Protein AF-A0A7C7PXJ2-F1 (afdb_monomer)

Radius of gyration: 13.53 Å; Cα contacts (8 Å, |Δi|>4): 155; chains: 1; bounding box: 29×42×30 Å

Foldseek 3Di:
DWWAWDQDPQRKTFIADLVPRHTLDIAHHPGLPLVVVVVVVVCVVCVVVVHDRSFTWDWDQDPVRWIWIAGPSVRDIDGQCVVPPVRRVVCVSSDPDPPPPD

Solvent-accessible surface area (backbone atoms only — not comparable to full-atom values): 6034 Å² total; per-residue (Å²): 85,47,31,37,80,41,84,40,98,79,61,22,35,39,34,21,33,59,91,76,66,47,78,69,45,76,41,55,52,91,50,60,60,66,60,53,49,54,52,52,51,51,55,50,53,33,52,75,72,74,45,75,84,84,60,36,35,35,46,42,74,48,95,90,64,52,42,35,45,28,36,67,81,75,69,46,76,42,63,34,56,83,68,37,68,73,59,32,52,69,59,55,73,71,47,79,76,84,73,79,83,124

Structure (mmCIF, N/CA/C/O backbone):
data_AF-A0A7C7PXJ2-F1
#
_entry.id   AF-A0A7C7PXJ2-F1
#
loop_
_atom_site.group_PDB
_atom_site.id
_atom_site.type_symbol
_atom_site.label_atom_id
_atom_site.label_alt_id
_atom_site.label_comp_id
_atom_site.label_asym_id
_atom_site.label_entity_id
_atom_site.label_seq_id
_atom_site.pdbx_PDB_ins_code
_atom_site.Cartn_x
_atom_site.Cartn_y
_atom_site.Cartn_z
_atom_site.occupancy
_atom_site.B_iso_or_equiv
_atom_site.auth_seq_id
_atom_site.auth_comp_id
_atom_site.auth_asym_id
_atom_site.auth_atom_id
_atom_site.pdbx_PDB_model_num
ATOM 1 N N . ARG A 1 1 ? -5.529 -9.793 -1.703 1.00 95.56 1 ARG A N 1
ATOM 2 C CA . ARG A 1 1 ? -4.741 -10.052 -0.476 1.00 95.56 1 ARG A CA 1
ATOM 3 C C . ARG A 1 1 ? -4.886 -8.853 0.435 1.00 95.56 1 ARG A C 1
ATOM 5 O O . ARG A 1 1 ? -4.763 -7.741 -0.067 1.00 95.56 1 ARG A O 1
ATOM 12 N N . ASP A 1 2 ? -5.123 -9.082 1.719 1.00 97.62 2 ASP A N 1
ATOM 13 C CA . ASP A 1 2 ? -5.244 -8.008 2.704 1.00 97.62 2 ASP A CA 1
ATOM 14 C C . ASP A 1 2 ? -3.867 -7.773 3.336 1.00 97.62 2 ASP A C 1
ATOM 16 O O . ASP A 1 2 ? -3.160 -8.731 3.669 1.00 97.62 2 ASP A O 1
ATOM 20 N N . LEU A 1 3 ? -3.455 -6.509 3.395 1.00 97.75 3 LEU A N 1
ATOM 21 C CA . LEU A 1 3 ? -2.095 -6.081 3.703 1.00 97.75 3 LEU A CA 1
ATOM 22 C C . LEU A 1 3 ? -2.094 -5.002 4.786 1.00 97.75 3 LEU A C 1
ATOM 24 O O . LEU A 1 3 ? -2.883 -4.059 4.726 1.00 97.75 3 LEU A O 1
ATOM 28 N N . LEU A 1 4 ? -1.157 -5.112 5.723 1.00 96.31 4 LEU A N 1
ATOM 29 C CA . LEU A 1 4 ? -0.809 -4.051 6.666 1.00 96.31 4 LEU A CA 1
ATOM 30 C C . LEU A 1 4 ? 0.500 -3.398 6.226 1.00 96.31 4 LEU A C 1
ATOM 32 O O . LEU A 1 4 ? 1.413 -4.080 5.757 1.00 96.31 4 LEU A O 1
ATOM 36 N N . PHE A 1 5 ? 0.588 -2.081 6.386 1.00 95.19 5 PHE A N 1
ATOM 37 C CA . PHE A 1 5 ? 1.783 -1.297 6.090 1.00 95.19 5 PHE A CA 1
ATOM 38 C C . PHE A 1 5 ? 2.253 -0.664 7.391 1.00 95.19 5 PHE A C 1
ATOM 40 O O . PHE A 1 5 ? 1.585 0.218 7.923 1.00 95.19 5 PHE A O 1
ATOM 47 N N . VAL A 1 6 ? 3.374 -1.152 7.909 1.00 94.00 6 VAL A N 1
ATOM 48 C CA . VAL A 1 6 ? 3.879 -0.796 9.236 1.00 94.00 6 VAL A CA 1
ATOM 49 C C . VAL A 1 6 ? 5.190 -0.043 9.080 1.00 94.00 6 VAL A C 1
ATOM 51 O O . VAL A 1 6 ? 6.139 -0.562 8.484 1.00 94.00 6 VAL A O 1
ATOM 54 N N . ASP A 1 7 ? 5.245 1.176 9.609 1.00 92.12 7 ASP A N 1
ATOM 55 C CA . ASP A 1 7 ? 6.480 1.954 9.660 1.00 92.12 7 ASP A CA 1
ATOM 56 C C . ASP A 1 7 ? 7.506 1.256 10.560 1.00 92.12 7 ASP A C 1
ATOM 58 O O . ASP A 1 7 ? 7.188 0.734 11.630 1.00 92.12 7 ASP A O 1
ATOM 62 N N . ARG A 1 8 ? 8.758 1.235 10.109 1.00 94.00 8 ARG A N 1
ATOM 63 C CA . ARG A 1 8 ? 9.876 0.623 10.830 1.00 94.00 8 ARG A CA 1
ATOM 64 C C . ARG A 1 8 ? 10.776 1.703 11.445 1.00 94.00 8 ARG A C 1
ATOM 66 O O . ARG A 1 8 ? 10.897 2.785 10.868 1.00 94.00 8 ARG A O 1
ATOM 73 N N . PRO A 1 9 ? 11.488 1.411 12.552 1.00 93.25 9 PRO A N 1
ATOM 74 C CA . PRO A 1 9 ? 12.422 2.360 13.173 1.00 93.25 9 PRO A CA 1
ATOM 75 C C . PRO A 1 9 ? 13.553 2.835 12.246 1.00 93.25 9 PRO A C 1
ATOM 77 O O . PRO A 1 9 ? 14.079 3.927 12.422 1.00 93.25 9 PRO A O 1
ATOM 80 N N . ASP A 1 10 ? 13.907 2.030 11.240 1.00 92.25 10 ASP A N 1
ATOM 81 C CA . ASP A 1 10 ? 14.909 2.343 10.212 1.00 92.25 10 ASP A CA 1
ATOM 82 C C . ASP A 1 10 ? 14.380 3.280 9.097 1.00 92.25 10 ASP A C 1
ATOM 84 O O 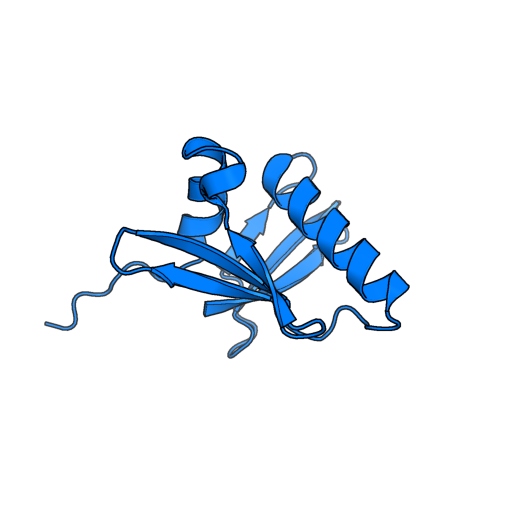. ASP A 1 10 ? 15.067 3.527 8.105 1.00 92.25 10 ASP A O 1
ATOM 88 N N . GLY A 1 11 ? 13.149 3.794 9.225 1.00 89.81 11 GLY A N 1
ATOM 89 C CA . GLY A 1 11 ? 12.466 4.597 8.202 1.00 89.81 11 GLY A CA 1
ATOM 90 C C . GLY A 1 11 ? 11.915 3.770 7.030 1.00 89.81 11 GLY A C 1
ATOM 91 O O . GLY A 1 11 ? 11.353 4.311 6.067 1.00 89.81 11 GLY A O 1
ATOM 92 N N . GLY A 1 12 ? 12.073 2.447 7.080 1.00 94.00 12 GLY A N 1
ATOM 93 C CA . GLY A 1 12 ? 11.470 1.498 6.161 1.00 94.00 12 GLY A CA 1
ATOM 94 C C . GLY A 1 12 ? 9.968 1.308 6.385 1.00 94.00 12 GLY A C 1
ATOM 95 O O . GLY A 1 12 ? 9.382 1.840 7.324 1.00 94.00 12 GLY A O 1
ATOM 96 N N . VAL A 1 13 ? 9.349 0.513 5.516 1.00 94.62 13 VAL A N 1
ATOM 97 C CA . VAL A 1 13 ? 7.971 0.029 5.680 1.00 94.62 13 VAL A CA 1
ATOM 98 C C . VAL A 1 13 ? 7.973 -1.488 5.559 1.00 94.62 13 VAL A C 1
ATOM 100 O O . VAL A 1 13 ? 8.455 -2.031 4.564 1.00 94.62 13 VAL A O 1
ATOM 103 N N . ALA A 1 14 ? 7.437 -2.177 6.562 1.00 96.06 14 ALA A N 1
ATOM 104 C CA . ALA A 1 14 ? 7.105 -3.591 6.462 1.00 96.06 14 ALA A CA 1
ATOM 105 C C . ALA A 1 14 ? 5.708 -3.739 5.850 1.00 96.06 14 ALA A C 1
ATOM 107 O O . ALA A 1 14 ? 4.754 -3.101 6.293 1.00 96.06 14 ALA A O 1
ATOM 108 N N . VAL A 1 15 ? 5.590 -4.590 4.834 1.00 97.19 15 VAL A N 1
ATOM 109 C CA . VAL A 1 15 ? 4.308 -4.992 4.253 1.00 97.19 15 VAL A CA 1
ATOM 110 C C . VAL A 1 15 ? 3.990 -6.377 4.787 1.00 97.19 15 VAL A C 1
ATOM 112 O O . VAL A 1 15 ? 4.716 -7.325 4.490 1.00 97.19 15 VAL A O 1
ATOM 115 N N . LEU A 1 16 ? 2.931 -6.496 5.581 1.00 97.31 16 LEU A N 1
ATOM 116 C CA . LEU A 1 16 ? 2.543 -7.742 6.239 1.00 97.31 16 LEU A CA 1
ATOM 117 C C . LEU A 1 16 ? 1.259 -8.293 5.625 1.00 97.31 16 LEU A C 1
ATOM 119 O 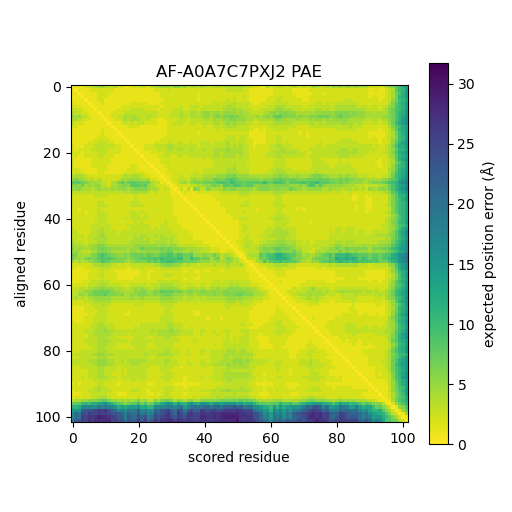O . LEU A 1 16 ? 0.363 -7.531 5.261 1.00 97.31 16 LEU A O 1
ATOM 123 N N . ALA A 1 17 ? 1.133 -9.613 5.540 1.00 96.94 17 ALA A N 1
ATOM 124 C CA . ALA A 1 17 ? -0.137 -10.250 5.228 1.00 96.94 17 ALA A CA 1
ATOM 125 C C . ALA A 1 17 ? -1.063 -10.139 6.446 1.00 96.94 17 ALA A C 1
ATOM 127 O O . ALA A 1 17 ? -0.757 -10.688 7.499 1.00 96.94 17 ALA A O 1
ATOM 128 N N . ALA A 1 18 ? -2.211 -9.475 6.303 1.00 96.19 18 ALA A N 1
ATOM 129 C CA . ALA A 1 18 ? -3.107 -9.208 7.432 1.00 96.19 18 ALA A CA 1
ATOM 130 C C . ALA A 1 18 ? -3.638 -10.491 8.099 1.00 96.19 18 ALA A C 1
ATOM 132 O O . ALA A 1 18 ? -3.862 -10.514 9.301 1.00 96.19 18 ALA A O 1
ATOM 133 N N . ALA A 1 19 ? -3.799 -11.569 7.325 1.00 95.31 19 ALA A N 1
ATOM 134 C CA . ALA A 1 19 ? -4.309 -12.842 7.829 1.00 95.31 19 ALA A CA 1
ATOM 135 C C . ALA A 1 19 ? -3.317 -13.607 8.726 1.00 95.31 19 ALA A C 1
ATOM 137 O O . ALA A 1 19 ? -3.751 -14.396 9.557 1.00 95.31 19 ALA A O 1
ATOM 138 N N . THR A 1 20 ? -2.005 -13.423 8.539 1.00 95.50 20 THR A N 1
ATOM 139 C CA . THR A 1 20 ? -0.971 -14.241 9.208 1.00 95.50 20 THR A CA 1
ATOM 140 C C . THR A 1 20 ? 0.072 -13.426 9.968 1.00 95.50 20 THR A C 1
ATOM 142 O O . THR A 1 20 ? 0.839 -13.994 10.736 1.00 95.50 20 THR A O 1
ATOM 145 N N . GLY A 1 21 ? 0.154 -12.114 9.735 1.00 95.56 21 GLY A N 1
ATOM 146 C CA . GLY A 1 21 ? 1.238 -11.260 10.232 1.00 95.56 21 GLY A CA 1
ATOM 147 C C . GLY A 1 21 ? 2.580 -11.475 9.521 1.00 95.56 21 GLY A C 1
ATOM 148 O O . GLY A 1 21 ? 3.559 -10.802 9.837 1.00 95.56 21 GLY A O 1
ATOM 149 N N . GLU A 1 22 ? 2.648 -12.383 8.546 1.00 96.56 22 GLU A N 1
ATOM 150 C CA . GLU A 1 22 ? 3.884 -12.701 7.834 1.00 96.56 22 GLU A CA 1
ATOM 151 C C . GLU A 1 22 ? 4.362 -11.513 6.994 1.00 96.56 22 GLU A C 1
ATOM 153 O O . GLU A 1 22 ? 3.574 -10.852 6.310 1.00 96.56 22 GLU A O 1
ATOM 158 N N . THR A 1 23 ? 5.673 -11.265 7.002 1.00 97.12 23 THR A N 1
ATOM 159 C CA . THR A 1 23 ? 6.278 -10.227 6.163 1.00 97.12 23 THR A CA 1
ATOM 160 C C . THR A 1 23 ? 6.257 -10.643 4.695 1.00 97.12 23 THR A C 1
ATOM 162 O O . THR A 1 23 ? 6.945 -11.571 4.287 1.00 97.12 23 THR A O 1
ATOM 165 N N . VAL A 1 24 ? 5.495 -9.907 3.888 1.00 96.81 24 VAL A N 1
ATOM 166 C CA . VAL A 1 24 ? 5.429 -10.053 2.427 1.00 96.81 24 VAL A CA 1
ATOM 167 C C . VAL A 1 24 ? 6.581 -9.312 1.754 1.00 96.81 24 VAL A C 1
ATOM 169 O O . VAL A 1 24 ? 7.122 -9.782 0.757 1.00 96.81 24 VAL A O 1
ATOM 172 N N . ALA A 1 25 ? 6.945 -8.138 2.273 1.00 96.25 25 ALA A N 1
ATOM 173 C CA . ALA A 1 25 ? 8.053 -7.342 1.760 1.00 96.25 25 ALA A CA 1
ATOM 174 C C . ALA A 1 25 ? 8.571 -6.353 2.809 1.00 96.25 25 ALA A C 1
ATOM 176 O O . ALA A 1 25 ? 7.829 -5.915 3.689 1.00 96.25 25 ALA A O 1
ATOM 177 N N . VAL A 1 26 ? 9.828 -5.937 2.654 1.00 95.69 26 VAL A N 1
ATOM 178 C CA . VAL A 1 26 ? 10.410 -4.800 3.375 1.00 95.69 26 VAL A CA 1
ATOM 179 C C . VAL A 1 26 ? 10.846 -3.760 2.355 1.00 95.69 26 VAL A C 1
ATOM 181 O O . VAL A 1 26 ? 11.600 -4.054 1.431 1.00 95.69 26 VAL A O 1
ATOM 184 N N . ILE A 1 27 ? 10.356 -2.539 2.523 1.00 95.12 27 ILE A N 1
ATOM 185 C CA . ILE A 1 27 ? 10.680 -1.396 1.676 1.00 95.12 27 ILE A CA 1
ATOM 186 C C . ILE A 1 27 ? 11.675 -0.539 2.446 1.00 95.12 27 ILE A C 1
ATOM 188 O O . ILE A 1 27 ? 11.338 -0.005 3.503 1.00 95.12 27 ILE A O 1
ATOM 192 N N . GLY A 1 28 ? 12.892 -0.403 1.922 1.00 93.88 28 GLY A N 1
ATOM 193 C CA . GLY A 1 28 ? 13.933 0.415 2.544 1.00 93.88 28 GLY A CA 1
ATOM 194 C C . GLY A 1 28 ? 13.542 1.891 2.660 1.00 93.88 28 GLY A C 1
ATOM 195 O O . GLY A 1 28 ? 12.637 2.379 1.970 1.00 93.88 28 GLY A O 1
ATOM 196 N N . SER A 1 29 ? 14.226 2.623 3.539 1.00 91.81 29 SER A N 1
ATOM 197 C CA . SER A 1 29 ? 14.103 4.083 3.610 1.00 91.81 29 SER A CA 1
ATOM 198 C C . SER A 1 29 ? 14.425 4.716 2.250 1.00 91.81 29 SER A C 1
ATOM 200 O O . SER A 1 29 ? 15.320 4.262 1.541 1.00 91.81 29 SER A O 1
ATOM 202 N N . GLY A 1 30 ? 13.639 5.712 1.833 1.00 86.94 30 GLY A N 1
ATOM 203 C CA . GLY A 1 30 ? 13.785 6.372 0.526 1.00 86.94 30 GLY A CA 1
ATOM 204 C C . GLY A 1 30 ? 13.388 5.537 -0.704 1.00 86.94 30 GLY A C 1
ATOM 205 O O . GLY A 1 30 ? 13.273 6.096 -1.793 1.00 86.94 30 GLY A O 1
ATOM 206 N N . ALA A 1 31 ? 13.118 4.236 -0.556 1.00 88.25 31 ALA A N 1
ATOM 207 C CA . ALA A 1 31 ? 12.701 3.368 -1.655 1.00 88.25 31 ALA A CA 1
ATOM 208 C C . ALA A 1 31 ? 11.190 3.455 -1.938 1.00 88.25 31 ALA A C 1
ATOM 210 O O . ALA A 1 31 ? 10.391 3.787 -1.056 1.00 88.25 31 ALA A O 1
ATOM 211 N N . ASP A 1 32 ? 10.810 3.126 -3.177 1.00 91.12 32 ASP A N 1
ATOM 212 C CA . ASP A 1 32 ? 9.430 3.074 -3.680 1.00 91.12 32 ASP A CA 1
ATOM 213 C C . ASP A 1 32 ? 8.592 4.314 -3.344 1.00 91.12 32 ASP A C 1
ATOM 215 O O . ASP A 1 32 ? 7.517 4.245 -2.739 1.00 91.12 32 ASP A O 1
ATOM 219 N N . GLY A 1 33 ? 9.084 5.476 -3.785 1.00 93.50 33 GLY A N 1
ATOM 220 C CA . GLY A 1 33 ? 8.442 6.772 -3.557 1.00 93.50 33 GLY A CA 1
ATOM 221 C C . GLY A 1 33 ? 6.969 6.818 -3.977 1.00 93.50 33 GLY A C 1
ATOM 222 O O . GLY A 1 33 ? 6.162 7.423 -3.270 1.00 93.50 33 GLY A O 1
ATOM 223 N N . PHE A 1 34 ? 6.596 6.124 -5.061 1.00 94.25 34 PHE A N 1
ATOM 224 C CA . PHE A 1 34 ? 5.202 6.014 -5.499 1.00 94.25 34 PHE A CA 1
ATOM 225 C C . PHE A 1 34 ? 4.322 5.299 -4.465 1.00 94.25 34 PHE A C 1
ATOM 227 O O . PHE A 1 34 ? 3.318 5.856 -4.024 1.00 94.25 34 PHE A O 1
ATOM 234 N N . LEU A 1 35 ? 4.726 4.103 -4.024 1.00 95.19 35 LEU A N 1
ATOM 235 C CA . LEU A 1 35 ? 3.999 3.349 -3.003 1.00 95.19 35 LEU A CA 1
ATOM 236 C C . LEU A 1 35 ? 3.847 4.174 -1.730 1.00 95.19 35 LEU A C 1
ATOM 238 O O . LEU A 1 35 ? 2.743 4.307 -1.207 1.00 95.19 35 LEU A O 1
ATOM 242 N N . ARG A 1 36 ? 4.938 4.783 -1.257 1.00 93.56 36 ARG A N 1
ATOM 243 C CA . ARG A 1 36 ? 4.907 5.630 -0.061 1.00 93.56 36 ARG A CA 1
ATOM 244 C C . ARG A 1 36 ? 3.979 6.830 -0.239 1.00 93.56 36 ARG A C 1
ATOM 246 O O . ARG A 1 36 ? 3.293 7.208 0.704 1.00 93.56 36 ARG A O 1
ATOM 253 N N . GLY A 1 37 ? 3.938 7.422 -1.431 1.00 94.06 37 GLY A N 1
ATOM 254 C CA . GLY A 1 37 ? 3.004 8.492 -1.775 1.00 94.06 37 GLY A CA 1
ATOM 255 C C . GLY A 1 37 ? 1.545 8.063 -1.622 1.00 94.06 37 GLY A C 1
ATOM 256 O O . GLY A 1 37 ? 0.794 8.727 -0.908 1.00 94.06 37 GLY A O 1
ATOM 257 N N . VAL A 1 38 ? 1.175 6.927 -2.221 1.00 94.50 38 VAL A N 1
ATOM 258 C CA . VAL A 1 38 ? -0.181 6.359 -2.129 1.00 94.50 38 VAL A CA 1
ATOM 259 C C . VAL A 1 38 ? -0.550 6.049 -0.677 1.00 94.50 38 VAL A C 1
ATOM 261 O O . VAL A 1 38 ? -1.586 6.512 -0.200 1.00 94.50 38 VAL A O 1
ATOM 264 N N . MET A 1 39 ? 0.316 5.340 0.055 1.00 94.19 39 MET A N 1
ATOM 265 C CA . MET A 1 39 ? 0.032 4.947 1.440 1.00 94.19 39 MET A CA 1
ATOM 266 C C . MET A 1 39 ? -0.080 6.150 2.381 1.00 94.19 39 MET A C 1
ATOM 268 O O . MET A 1 39 ? -0.976 6.180 3.220 1.00 94.19 39 MET A O 1
ATOM 272 N N . ARG A 1 40 ? 0.760 7.183 2.218 1.00 92.81 40 ARG A N 1
ATOM 273 C CA . ARG A 1 40 ? 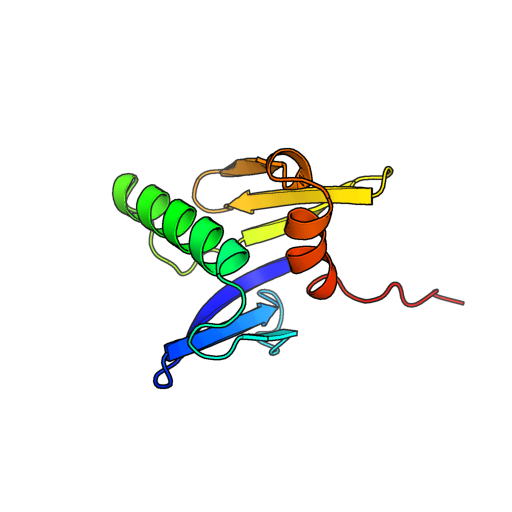0.632 8.431 2.993 1.00 92.81 40 ARG A CA 1
ATOM 274 C C . ARG A 1 40 ? -0.669 9.170 2.695 1.00 92.81 40 ARG A C 1
ATOM 276 O O . ARG A 1 40 ? -1.252 9.742 3.614 1.00 92.81 40 ARG A O 1
ATOM 283 N N . GLY A 1 41 ? -1.110 9.180 1.435 1.00 93.31 41 GLY A N 1
ATOM 284 C CA . GLY A 1 41 ? -2.389 9.772 1.041 1.00 93.31 41 GLY A CA 1
ATOM 285 C C . GLY A 1 41 ? -3.561 9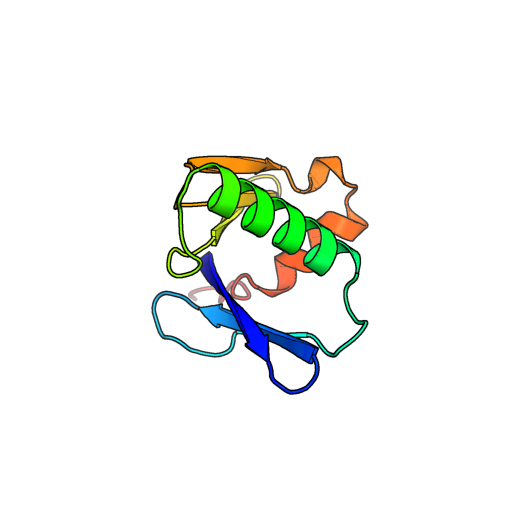.096 1.751 1.00 93.31 41 GLY A C 1
ATOM 286 O O . GLY A 1 41 ? -4.343 9.768 2.417 1.00 93.31 41 GLY A O 1
ATOM 287 N N . LEU A 1 42 ? -3.604 7.764 1.700 1.00 93.56 42 LEU A N 1
ATOM 288 C CA . LEU A 1 42 ? -4.628 6.955 2.362 1.00 93.56 42 LEU A CA 1
ATOM 289 C C . LEU A 1 42 ? -4.591 7.090 3.891 1.00 93.56 42 LEU A C 1
ATOM 291 O O . LEU A 1 42 ? -5.619 7.314 4.520 1.00 93.56 42 LEU A O 1
ATOM 295 N N . ALA A 1 43 ? -3.408 7.042 4.507 1.00 91.81 43 ALA A N 1
ATOM 296 C CA . ALA A 1 43 ? -3.267 7.233 5.951 1.00 91.81 43 ALA A CA 1
ATOM 297 C C . ALA A 1 43 ? -3.697 8.641 6.402 1.00 91.81 43 ALA A C 1
ATOM 299 O O . ALA A 1 43 ? -4.236 8.823 7.494 1.00 91.81 43 ALA A O 1
ATOM 300 N N . ARG A 1 44 ? -3.469 9.669 5.574 1.00 92.62 44 ARG A N 1
ATOM 301 C CA . ARG A 1 44 ? -3.997 11.016 5.826 1.00 92.62 44 ARG A CA 1
ATOM 302 C C . ARG A 1 44 ? -5.524 11.031 5.754 1.00 92.62 44 ARG A C 1
ATOM 304 O O . ARG A 1 44 ? -6.138 11.615 6.639 1.00 92.62 44 ARG A O 1
ATOM 311 N N . GLU A 1 45 ? -6.109 10.405 4.739 1.00 92.31 45 GLU A N 1
ATOM 312 C CA . GLU A 1 45 ? -7.562 10.315 4.561 1.00 92.31 45 GLU A CA 1
ATOM 313 C C . GLU A 1 45 ? -8.234 9.575 5.729 1.00 92.31 45 GLU A C 1
ATOM 315 O O . GLU A 1 45 ? -9.208 10.080 6.281 1.00 92.31 45 GLU A O 1
ATOM 320 N N . ARG A 1 46 ? -7.667 8.456 6.199 1.00 94.25 46 ARG A N 1
ATOM 321 C CA . ARG A 1 46 ? -8.143 7.752 7.404 1.00 94.25 46 ARG A CA 1
ATOM 322 C C . ARG A 1 46 ? -8.197 8.654 8.627 1.00 94.25 46 ARG A C 1
ATOM 324 O O . ARG A 1 46 ? -9.242 8.762 9.261 1.00 94.25 46 ARG A O 1
ATOM 331 N N . ARG A 1 47 ? -7.096 9.361 8.908 1.00 91.62 47 ARG A N 1
ATOM 332 C CA . ARG A 1 47 ? -7.020 10.296 10.041 1.00 91.62 47 ARG A CA 1
ATOM 333 C C . ARG A 1 47 ? -8.065 11.405 9.947 1.00 91.62 47 ARG A C 1
ATOM 335 O O . ARG A 1 47 ? -8.596 11.813 10.971 1.00 91.62 47 ARG A O 1
ATOM 342 N N . GLN A 1 48 ? -8.376 11.879 8.740 1.00 92.19 48 GLN A N 1
ATOM 343 C CA . GLN A 1 48 ? -9.431 12.879 8.527 1.00 92.19 48 GLN A CA 1
ATOM 344 C C . GLN A 1 48 ? -10.834 12.343 8.841 1.00 92.19 48 GLN A C 1
ATOM 346 O O . GLN A 1 48 ? -11.697 13.124 9.225 1.00 92.19 48 GLN A O 1
ATOM 351 N N . HIS A 1 49 ? -11.043 11.031 8.725 1.00 89.50 49 HIS A N 1
ATOM 352 C CA . HIS A 1 49 ? -12.300 10.353 9.046 1.00 89.50 49 HIS A CA 1
ATOM 353 C C . HIS A 1 49 ? -12.305 9.704 10.444 1.00 89.50 49 HIS A C 1
ATOM 355 O O . HIS A 1 49 ? -13.250 9.003 10.785 1.00 89.50 49 HIS A O 1
ATOM 361 N N . GLY A 1 50 ? -11.270 9.931 11.264 1.00 91.69 50 GLY A N 1
ATOM 362 C CA . GLY A 1 50 ? -11.177 9.379 12.620 1.00 91.69 50 GLY A CA 1
ATOM 363 C C . GLY A 1 50 ? -10.789 7.898 12.695 1.00 91.69 50 GLY A C 1
ATOM 364 O O . GLY A 1 50 ? -10.927 7.301 13.757 1.00 91.69 50 GLY A O 1
ATOM 365 N N . PHE A 1 51 ? -10.292 7.309 11.603 1.00 91.00 51 PHE A N 1
ATOM 366 C CA . PHE A 1 51 ? -9.810 5.926 11.583 1.00 91.00 51 PHE A CA 1
ATOM 367 C C . PHE A 1 51 ? -8.320 5.826 11.923 1.00 91.00 51 PHE A C 1
ATOM 369 O O . PHE A 1 51 ? -7.514 6.687 11.549 1.00 91.00 51 PHE A O 1
ATOM 376 N N . ASP A 1 52 ? -7.955 4.730 12.584 1.00 80.69 52 ASP A N 1
ATOM 377 C CA . ASP A 1 52 ? -6.578 4.356 12.893 1.00 80.69 52 ASP A CA 1
ATOM 378 C C . ASP A 1 52 ? -5.927 3.498 11.781 1.00 80.69 52 ASP A C 1
ATOM 380 O O . ASP A 1 52 ? -6.468 3.269 10.690 1.00 80.69 52 ASP A O 1
ATOM 384 N N . ALA A 1 53 ? -4.684 3.079 12.023 1.00 79.88 53 ALA A N 1
ATOM 385 C CA . ALA A 1 53 ? -3.887 2.311 11.072 1.00 79.88 53 ALA A CA 1
ATOM 386 C C . ALA A 1 53 ? -4.115 0.790 11.158 1.00 79.88 53 ALA A C 1
ATOM 388 O O . ALA A 1 53 ? -3.462 0.053 10.421 1.00 79.88 53 ALA A O 1
ATOM 389 N N . GLU A 1 54 ? -5.014 0.308 12.023 1.00 84.19 54 GLU A N 1
ATOM 390 C CA . GLU A 1 54 ? -5.131 -1.125 12.324 1.00 84.19 54 GLU A CA 1
ATOM 391 C C . GLU A 1 54 ? -5.829 -1.903 11.209 1.00 84.19 54 GLU A C 1
ATOM 393 O O . GLU A 1 54 ? -5.527 -3.071 10.960 1.00 84.19 54 GLU A O 1
ATOM 398 N N . GLN A 1 55 ? -6.737 -1.249 10.483 1.00 93.00 55 GLN A N 1
ATOM 399 C CA . GLN A 1 55 ? -7.44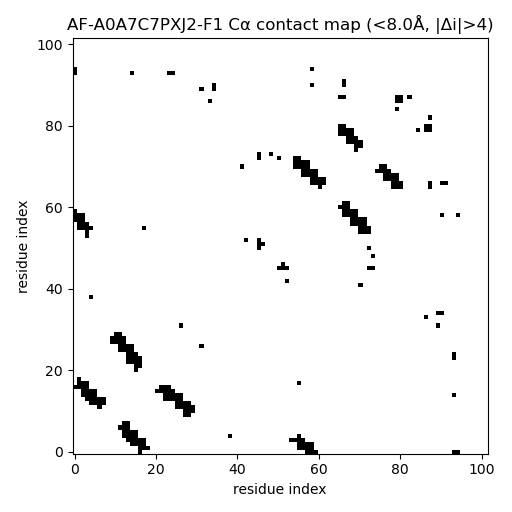5 -1.907 9.396 1.00 93.00 55 GLN A CA 1
ATOM 400 C C . GLN A 1 55 ? -6.553 -2.120 8.163 1.00 93.00 55 GLN A C 1
ATOM 402 O O . GLN A 1 55 ? -5.811 -1.214 7.759 1.00 93.00 55 GLN A O 1
ATOM 407 N N . PRO A 1 56 ? -6.642 -3.281 7.495 1.00 96.56 56 PRO A N 1
ATOM 408 C CA . PRO A 1 56 ? -5.802 -3.576 6.348 1.00 96.56 56 PRO A CA 1
ATOM 409 C C . PRO A 1 56 ? -6.286 -2.890 5.068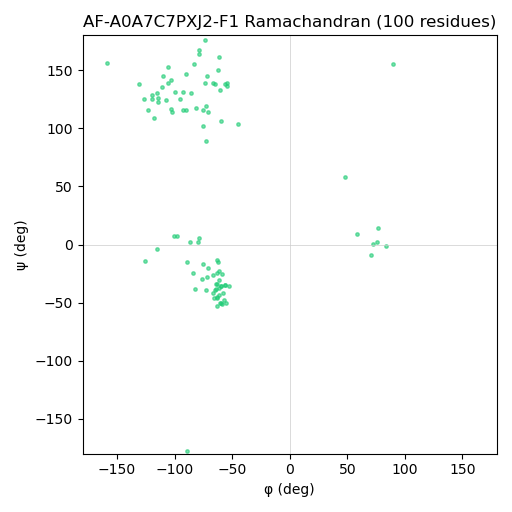 1.00 96.56 56 PRO A C 1
ATOM 411 O O . PRO A 1 56 ? -7.432 -2.460 4.932 1.00 96.56 56 PRO A O 1
ATOM 414 N N . PHE A 1 57 ? -5.392 -2.845 4.087 1.00 97.62 57 PHE A N 1
ATOM 415 C CA . PHE A 1 57 ? -5.718 -2.512 2.708 1.00 97.62 57 PHE A CA 1
ATOM 416 C C . PHE A 1 57 ? -5.835 -3.793 1.892 1.00 97.62 57 PHE A C 1
ATOM 418 O O . PHE A 1 57 ? -4.949 -4.649 1.918 1.00 97.62 57 PHE A O 1
ATOM 425 N N . ARG A 1 58 ? -6.907 -3.926 1.120 1.00 97.75 58 ARG A N 1
ATOM 426 C CA . ARG A 1 58 ? -7.125 -5.057 0.226 1.00 97.75 58 ARG A CA 1
ATOM 427 C C . ARG A 1 58 ? -6.598 -4.742 -1.166 1.00 97.75 58 ARG A C 1
ATOM 429 O O . ARG A 1 58 ? -7.128 -3.888 -1.870 1.00 97.75 58 ARG A O 1
ATOM 436 N N . LEU A 1 59 ? -5.583 -5.486 -1.591 1.00 97.81 59 LEU A N 1
ATOM 437 C CA . LEU A 1 59 ? -5.093 -5.473 -2.964 1.00 97.81 59 LEU A CA 1
ATOM 438 C C . LEU A 1 59 ? -5.838 -6.526 -3.793 1.00 97.81 59 LEU A C 1
ATOM 440 O O . LEU A 1 59 ? -5.726 -7.730 -3.534 1.00 97.81 59 LEU A O 1
ATOM 444 N N . LEU A 1 60 ? -6.591 -6.066 -4.788 1.00 96.38 60 LEU A N 1
ATOM 445 C CA . LEU A 1 60 ? -7.358 -6.885 -5.723 1.00 96.38 60 LEU A CA 1
ATOM 446 C C . LEU A 1 60 ? -6.674 -6.910 -7.087 1.00 96.38 60 LEU A C 1
ATOM 448 O O . LEU A 1 60 ? -6.237 -5.869 -7.574 1.00 96.38 60 LEU A O 1
ATOM 452 N N . ARG A 1 61 ? -6.653 -8.085 -7.720 1.00 94.81 61 ARG A N 1
ATOM 453 C CA . ARG A 1 61 ? -6.330 -8.246 -9.140 1.00 94.81 61 ARG A CA 1
ATOM 454 C C . ARG A 1 61 ? -7.606 -8.576 -9.899 1.00 94.81 61 ARG A C 1
ATOM 456 O O . ARG A 1 61 ? -8.288 -9.533 -9.546 1.00 94.81 61 ARG A O 1
ATOM 463 N N . GLN A 1 62 ? -7.920 -7.777 -10.908 1.00 91.19 62 GLN A N 1
ATOM 464 C CA . GLN A 1 62 ? -9.049 -7.998 -11.807 1.00 91.19 62 GLN A CA 1
ATOM 465 C C . GLN A 1 62 ? -8.703 -9.068 -12.857 1.00 91.19 62 GLN A C 1
ATOM 467 O O . GLN A 1 62 ? -7.537 -9.449 -13.010 1.00 91.19 62 GLN A O 1
ATOM 472 N N . SER A 1 63 ? -9.710 -9.561 -13.583 1.00 89.69 63 SER A N 1
ATOM 473 C CA . SER A 1 63 ? -9.537 -10.581 -14.631 1.00 89.69 63 SER A CA 1
ATOM 474 C C . SER A 1 63 ? -8.593 -10.126 -15.749 1.00 89.69 63 SER A C 1
ATOM 476 O O . SER A 1 63 ? -7.782 -10.915 -16.225 1.00 89.69 63 SER A O 1
ATOM 478 N N . ASP A 1 64 ? -8.626 -8.840 -16.097 1.00 88.12 64 ASP A N 1
ATOM 479 C CA . ASP A 1 64 ? -7.733 -8.202 -17.075 1.00 88.12 64 ASP A CA 1
ATOM 480 C C . ASP A 1 64 ? -6.333 -7.862 -16.517 1.00 88.12 64 ASP A C 1
ATOM 482 O O . ASP A 1 64 ? -5.487 -7.299 -17.210 1.00 88.12 64 ASP A O 1
ATOM 486 N N . GLY A 1 65 ? -6.065 -8.207 -15.255 1.00 90.06 65 GLY A N 1
ATOM 487 C CA . GLY A 1 65 ? -4.793 -7.970 -14.586 1.00 90.06 65 GLY A CA 1
ATOM 488 C C . GLY A 1 65 ? -4.613 -6.578 -13.983 1.00 90.06 65 GLY A C 1
ATOM 489 O O . GLY A 1 65 ? -3.586 -6.355 -13.334 1.00 90.06 65 GLY A O 1
ATOM 490 N N . ARG A 1 66 ? -5.584 -5.663 -14.116 1.00 94.31 66 ARG A N 1
ATOM 491 C CA . AR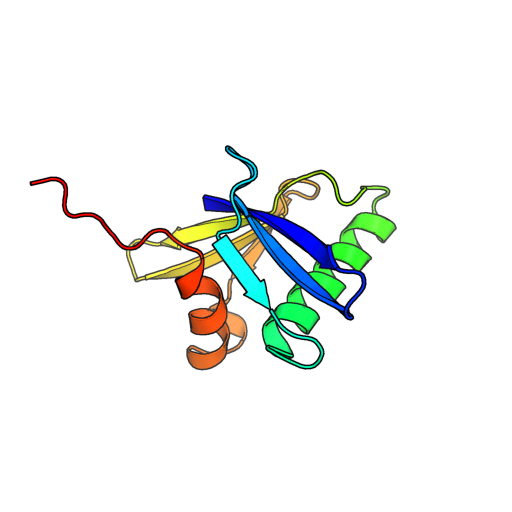G A 1 66 ? -5.557 -4.385 -13.392 1.00 94.31 66 ARG A CA 1
ATOM 492 C C . ARG A 1 66 ? -5.606 -4.610 -11.888 1.00 94.31 66 ARG A C 1
ATOM 494 O O . ARG A 1 66 ? -6.180 -5.581 -11.391 1.00 94.31 66 ARG A O 1
ATOM 501 N N . LEU A 1 67 ? -4.997 -3.680 -11.159 1.00 97.06 67 LEU A N 1
ATOM 502 C CA . LEU A 1 67 ? -4.944 -3.716 -9.705 1.00 97.06 67 LEU A CA 1
ATOM 503 C C . LEU A 1 67 ? -5.788 -2.600 -9.096 1.00 97.06 67 LEU A C 1
ATOM 505 O O . LEU A 1 67 ? -5.697 -1.440 -9.505 1.00 97.06 67 LEU A O 1
ATOM 509 N N . THR A 1 68 ? -6.560 -2.958 -8.076 1.00 97.31 68 THR A N 1
ATOM 510 C CA . THR A 1 68 ? -7.305 -2.015 -7.241 1.00 97.31 68 THR A CA 1
ATOM 511 C C . THR A 1 68 ? -6.824 -2.153 -5.806 1.00 97.31 68 THR A C 1
ATOM 513 O O . THR A 1 68 ? -6.797 -3.260 -5.267 1.00 97.31 68 THR A O 1
ATOM 516 N N . LEU A 1 69 ? -6.459 -1.035 -5.186 1.00 97.56 69 LEU A N 1
ATOM 517 C CA . LEU A 1 69 ? -6.218 -0.958 -3.752 1.00 97.56 69 LEU A CA 1
ATOM 518 C C . LEU A 1 69 ? -7.497 -0.461 -3.080 1.00 97.56 69 LEU A C 1
ATOM 520 O O . LEU A 1 69 ? -8.037 0.575 -3.469 1.00 97.56 69 LEU A O 1
ATOM 524 N N . VAL A 1 70 ? -7.995 -1.217 -2.111 1.00 97.50 70 VAL A N 1
ATOM 525 C CA . VAL A 1 70 ? -9.184 -0.871 -1.333 1.00 97.50 70 VAL A CA 1
ATOM 526 C C . VAL A 1 70 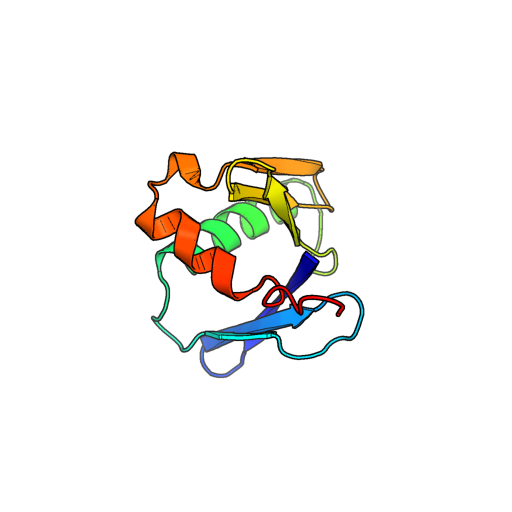? -8.765 -0.638 0.108 1.00 97.50 70 VAL A C 1
ATOM 528 O O . VAL A 1 70 ? -8.127 -1.498 0.709 1.00 97.50 70 VAL A O 1
ATOM 531 N N . ASP A 1 71 ? -9.109 0.512 0.662 1.00 96.50 71 ASP A N 1
ATOM 532 C CA . ASP A 1 71 ? -9.006 0.755 2.094 1.00 96.50 71 ASP A CA 1
ATOM 533 C C . ASP A 1 71 ? -10.236 0.160 2.784 1.00 96.50 71 ASP A C 1
ATOM 535 O O . ASP A 1 71 ? -11.353 0.582 2.498 1.00 96.50 71 ASP A O 1
ATOM 539 N N . LEU A 1 72 ? -10.055 -0.829 3.664 1.00 95.81 72 LEU A N 1
ATOM 540 C CA . LEU A 1 72 ? -11.193 -1.446 4.352 1.00 95.81 72 LEU A CA 1
ATOM 541 C C . LEU A 1 72 ? -11.772 -0.569 5.473 1.00 95.81 72 LEU A C 1
ATOM 543 O O . LEU A 1 72 ? -12.921 -0.785 5.836 1.00 95.81 72 LEU A O 1
ATOM 547 N N . ALA A 1 73 ? -11.036 0.445 5.949 1.00 94.75 73 ALA A N 1
ATOM 548 C CA . ALA A 1 73 ? -11.532 1.380 6.964 1.00 94.75 73 ALA A CA 1
ATOM 549 C C . ALA A 1 73 ? -12.566 2.353 6.404 1.00 94.75 73 ALA A C 1
ATOM 551 O O . ALA A 1 73 ? -13.536 2.697 7.068 1.00 94.75 73 ALA A O 1
ATOM 552 N N . THR A 1 74 ? -12.337 2.809 5.175 1.00 93.94 74 THR A N 1
ATOM 553 C CA . THR A 1 74 ? -13.111 3.882 4.537 1.00 93.94 74 THR A CA 1
ATOM 554 C C . THR A 1 74 ? -13.899 3.405 3.319 1.00 93.94 74 THR A C 1
ATOM 556 O O . THR A 1 74 ? -14.582 4.199 2.682 1.00 93.94 74 THR A O 1
ATOM 559 N N . GLU A 1 75 ? -13.747 2.133 2.937 1.00 93.44 75 GLU A N 1
ATOM 560 C CA . GLU A 1 75 ? -14.251 1.527 1.694 1.00 93.44 75 GLU A CA 1
ATOM 561 C C . GLU A 1 75 ? -13.745 2.200 0.402 1.00 93.44 75 GLU A C 1
ATOM 563 O O . GLU A 1 75 ? -14.172 1.873 -0.712 1.00 93.44 75 GLU A O 1
ATOM 568 N N . ARG A 1 76 ? -12.775 3.112 0.523 1.00 93.75 76 ARG A N 1
ATOM 569 C CA . ARG A 1 76 ? -12.164 3.845 -0.584 1.00 93.75 76 ARG A CA 1
ATOM 570 C C . ARG A 1 76 ? -11.509 2.876 -1.561 1.00 93.75 76 ARG A C 1
ATOM 572 O O . ARG A 1 76 ? -10.720 2.017 -1.175 1.00 93.75 76 ARG A O 1
ATOM 579 N N . ARG A 1 77 ? -11.768 3.064 -2.857 1.00 95.75 77 ARG A N 1
ATOM 580 C CA . ARG A 1 77 ? -11.180 2.262 -3.942 1.00 95.75 77 ARG A CA 1
ATOM 581 C C . ARG A 1 77 ? -10.293 3.130 -4.824 1.00 95.75 77 ARG A C 1
ATOM 583 O O . ARG A 1 77 ? -10.719 4.186 -5.289 1.00 95.75 77 ARG A O 1
ATOM 590 N N . ILE A 1 78 ? -9.079 2.657 -5.083 1.00 95.44 78 ILE A N 1
ATOM 591 C CA . ILE A 1 78 ? -8.112 3.295 -5.975 1.00 95.44 78 ILE A CA 1
ATOM 592 C C . ILE A 1 78 ? -7.722 2.300 -7.063 1.00 95.44 78 ILE A C 1
ATOM 594 O O . ILE A 1 78 ? -7.105 1.270 -6.789 1.00 95.44 78 ILE A O 1
ATOM 598 N N . GLU A 1 79 ? -8.048 2.617 -8.314 1.00 96.69 79 GLU A N 1
ATOM 599 C CA . GLU A 1 79 ? -7.491 1.906 -9.461 1.00 96.69 79 GLU A CA 1
ATOM 600 C C . GLU A 1 79 ? -6.044 2.347 -9.682 1.00 96.69 79 GLU A C 1
ATOM 602 O O . GLU A 1 79 ? -5.765 3.503 -9.997 1.00 96.69 79 GLU A O 1
ATOM 607 N N . LEU A 1 80 ? -5.100 1.420 -9.517 1.00 96.94 80 LEU A N 1
ATOM 608 C CA . LEU A 1 80 ? -3.677 1.749 -9.594 1.00 96.94 80 LEU A CA 1
ATOM 609 C C . LEU A 1 80 ? -3.230 2.075 -11.025 1.00 96.94 80 LEU A C 1
ATOM 611 O O . LEU A 1 80 ? -2.219 2.750 -11.212 1.00 96.94 80 LEU A O 1
ATOM 615 N N . ILE A 1 81 ? -3.991 1.634 -12.034 1.00 95.75 81 ILE A N 1
ATOM 616 C CA . ILE A 1 81 ? -3.717 1.938 -13.443 1.00 95.75 81 ILE A CA 1
ATOM 617 C C . ILE A 1 81 ? -3.807 3.438 -13.751 1.00 95.75 81 ILE A C 1
ATOM 619 O O . ILE A 1 81 ? -3.116 3.906 -14.653 1.00 95.75 81 ILE A O 1
ATOM 623 N N . SER A 1 82 ? -4.565 4.207 -12.963 1.00 96.00 82 SER A N 1
ATOM 624 C CA . SER A 1 82 ? -4.683 5.665 -13.100 1.00 96.00 82 SER A CA 1
ATOM 625 C C . SER A 1 82 ? -3.357 6.405 -12.884 1.00 96.00 82 SER A C 1
ATOM 627 O O . SER A 1 82 ? -3.231 7.563 -13.264 1.00 96.00 82 SER A O 1
ATOM 629 N N . PHE A 1 83 ? -2.351 5.735 -12.309 1.00 95.19 83 PHE A N 1
ATOM 630 C CA . PHE A 1 83 ? -0.991 6.257 -12.135 1.00 95.19 83 PHE A CA 1
ATOM 631 C C . PHE A 1 83 ? -0.001 5.733 -13.186 1.00 95.19 83 PHE A C 1
ATOM 633 O O . PHE A 1 83 ? 1.202 5.969 -13.074 1.00 95.19 83 PHE A O 1
ATOM 640 N N . GLY A 1 84 ? -0.488 5.008 -14.193 1.00 95.62 84 GLY A N 1
ATOM 641 C CA . GLY A 1 84 ? 0.309 4.374 -15.234 1.00 95.62 84 GLY A CA 1
ATOM 642 C C . GLY A 1 84 ? 0.752 2.943 -14.890 1.00 95.62 84 GLY A C 1
ATOM 643 O O . GLY A 1 84 ? 0.878 2.568 -13.719 1.00 95.62 84 GLY A O 1
ATOM 644 N N . PRO A 1 85 ? 1.028 2.113 -15.913 1.00 93.19 85 PRO A N 1
ATOM 645 C CA . PRO A 1 85 ? 1.290 0.683 -15.741 1.00 93.19 85 PRO A CA 1
ATOM 646 C C . PRO A 1 85 ? 2.556 0.385 -14.926 1.00 93.19 85 PRO A C 1
ATOM 648 O O . PRO A 1 85 ? 2.582 -0.589 -14.174 1.00 93.19 85 PRO A O 1
ATOM 651 N N . THR A 1 86 ? 3.599 1.214 -15.032 1.00 93.88 86 THR A N 1
ATOM 652 C CA . THR A 1 86 ? 4.845 1.055 -14.259 1.00 93.88 86 THR A CA 1
ATOM 653 C C . THR A 1 86 ? 4.598 1.205 -12.761 1.00 93.88 86 THR A C 1
ATOM 655 O O . THR A 1 86 ? 5.017 0.361 -11.973 1.00 93.88 86 THR A O 1
ATOM 658 N N . ASN A 1 87 ? 3.849 2.236 -12.375 1.00 94.69 87 ASN A N 1
ATOM 659 C CA . ASN A 1 87 ? 3.479 2.498 -10.988 1.00 94.69 87 ASN A CA 1
ATOM 660 C C . ASN A 1 87 ? 2.540 1.418 -10.442 1.00 94.69 87 ASN A C 1
ATOM 662 O O . ASN A 1 87 ? 2.741 0.922 -9.334 1.00 94.69 87 ASN A O 1
ATOM 666 N N . ALA A 1 88 ? 1.567 0.979 -11.245 1.00 93.62 88 ALA A N 1
ATOM 667 C CA . ALA A 1 88 ? 0.668 -0.103 -10.857 1.00 93.62 88 ALA A CA 1
ATOM 668 C C . ALA A 1 88 ? 1.427 -1.403 -10.525 1.00 93.62 88 ALA A C 1
ATOM 670 O O . ALA A 1 88 ? 1.130 -2.056 -9.523 1.00 93.62 88 ALA A O 1
ATOM 671 N N . LYS A 1 89 ? 2.454 -1.756 -11.312 1.00 92.31 89 LYS A N 1
ATOM 672 C CA . LYS A 1 89 ? 3.259 -2.974 -11.105 1.00 92.31 89 LYS A CA 1
ATOM 673 C C . LYS A 1 89 ? 4.001 -3.012 -9.764 1.00 92.31 89 LYS A C 1
ATOM 675 O O . LYS A 1 89 ? 4.260 -4.111 -9.278 1.00 92.31 89 LYS A O 1
ATOM 680 N N . VAL A 1 90 ? 4.272 -1.868 -9.127 1.00 94.62 90 VAL A N 1
ATOM 681 C CA . VAL A 1 90 ? 4.905 -1.811 -7.792 1.00 94.62 90 VAL A CA 1
ATOM 682 C C . VAL A 1 90 ? 4.107 -2.608 -6.756 1.00 94.62 90 VAL A C 1
ATOM 684 O O . VAL A 1 90 ? 4.692 -3.247 -5.887 1.00 94.62 90 VAL A O 1
ATOM 687 N N . PHE A 1 91 ? 2.777 -2.628 -6.867 1.00 96.12 91 PHE A N 1
ATOM 688 C CA . PHE A 1 91 ? 1.909 -3.350 -5.935 1.00 96.12 91 PHE A CA 1
ATOM 689 C C . PHE A 1 91 ? 1.749 -4.832 -6.284 1.00 96.12 91 PHE A C 1
ATOM 691 O O . PHE A 1 91 ? 1.491 -5.642 -5.396 1.00 96.12 91 PHE A O 1
ATOM 698 N N . ALA A 1 92 ? 1.933 -5.210 -7.553 1.00 94.00 92 ALA A N 1
ATOM 699 C CA . ALA A 1 92 ? 1.729 -6.582 -8.022 1.00 94.00 92 ALA A CA 1
ATOM 700 C C . ALA A 1 92 ? 2.569 -7.602 -7.238 1.00 94.00 92 ALA A C 1
ATOM 702 O O . ALA A 1 92 ? 2.094 -8.699 -6.958 1.00 94.00 92 ALA A O 1
ATOM 703 N N . ARG A 1 93 ? 3.781 -7.212 -6.823 1.00 92.56 93 ARG A N 1
ATOM 704 C CA . ARG A 1 93 ? 4.717 -8.056 -6.062 1.00 92.56 93 ARG A CA 1
ATOM 705 C C . ARG A 1 93 ? 4.218 -8.479 -4.672 1.00 92.56 93 ARG A C 1
ATOM 707 O O . ARG A 1 93 ? 4.829 -9.343 -4.061 1.00 92.56 93 ARG A O 1
ATOM 714 N N . PHE A 1 94 ? 3.154 -7.865 -4.147 1.00 95.50 94 PHE A N 1
ATOM 715 C CA . PHE A 1 94 ? 2.584 -8.238 -2.844 1.00 95.50 94 PHE A CA 1
ATOM 716 C C . PHE A 1 94 ? 1.512 -9.321 -2.940 1.00 95.50 94 PHE A C 1
ATOM 718 O O . PHE A 1 94 ? 1.123 -9.924 -1.930 1.00 95.50 94 PHE A O 1
ATOM 725 N N . LEU A 1 95 ? 1.004 -9.562 -4.147 1.00 93.94 95 LEU A N 1
ATOM 726 C CA . LEU A 1 95 ? 0.143 -10.701 -4.390 1.00 93.94 95 LEU A CA 1
ATOM 727 C C . LEU A 1 95 ? 0.991 -11.974 -4.345 1.00 93.94 95 LEU A C 1
ATOM 729 O O . LEU A 1 95 ? 2.154 -11.943 -4.750 1.00 93.94 95 LEU A O 1
ATOM 733 N N . PRO A 1 96 ? 0.436 -13.090 -3.844 1.00 87.00 96 PRO A N 1
ATOM 734 C CA . PRO A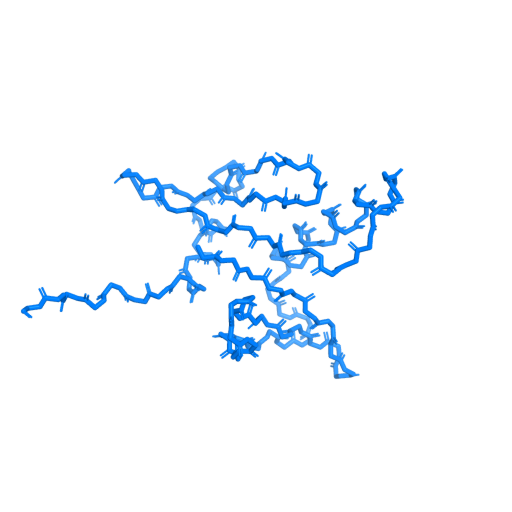 1 96 ? 1.107 -14.369 -3.997 1.00 87.00 96 PRO A CA 1
ATOM 735 C C . PRO A 1 96 ? 1.387 -14.594 -5.486 1.00 87.00 96 PRO A C 1
ATOM 737 O O . PRO A 1 96 ? 0.533 -14.296 -6.331 1.00 87.00 96 PRO A O 1
ATOM 740 N N . SER A 1 97 ? 2.570 -15.122 -5.809 1.00 74.69 97 SER A N 1
ATOM 741 C CA . SER A 1 97 ? 2.744 -15.757 -7.109 1.00 74.69 97 SER A CA 1
ATOM 742 C C . SER A 1 97 ? 1.657 -16.816 -7.230 1.00 74.69 97 SER A C 1
ATOM 744 O O . SER A 1 97 ? 1.329 -17.506 -6.259 1.00 74.69 97 SER A O 1
ATOM 746 N N . TRP A 1 98 ? 1.025 -16.893 -8.396 1.00 57.81 98 TRP A N 1
ATOM 747 C CA . TRP A 1 98 ? 0.067 -17.953 -8.638 1.00 57.81 98 TRP A CA 1
ATOM 748 C C . TRP A 1 98 ? 0.824 -19.277 -8.497 1.00 57.81 98 TRP A C 1
ATOM 750 O O . TRP A 1 98 ? 1.673 -19.602 -9.323 1.00 57.81 98 TRP A O 1
ATOM 760 N N . ARG A 1 99 ? 0.590 -20.000 -7.398 1.00 50.06 99 ARG A N 1
ATOM 761 C CA . ARG A 1 99 ? 0.907 -21.420 -7.346 1.00 50.06 99 ARG A CA 1
ATOM 762 C C . ARG A 1 99 ? -0.194 -22.072 -8.155 1.00 50.06 99 ARG A C 1
ATOM 764 O O . ARG A 1 99 ? -1.325 -22.169 -7.681 1.00 50.06 99 ARG A O 1
ATOM 771 N N . GLU A 1 100 ? 0.148 -22.429 -9.384 1.00 40.91 100 GLU A N 1
ATOM 772 C CA . GLU A 1 100 ? -0.568 -23.421 -10.171 1.00 40.91 100 GLU A CA 1
ATOM 773 C C . GLU A 1 100 ? -0.828 -24.596 -9.222 1.00 40.91 100 GLU A C 1
ATOM 775 O O . GLU A 1 100 ? 0.096 -25.278 -8.777 1.00 40.91 100 GLU A O 1
ATOM 780 N N . SER A 1 101 ? -2.068 -24.718 -8.753 1.00 39.38 101 SER A N 1
ATOM 781 C CA . SER A 1 101 ? -2.500 -25.929 -8.070 1.00 39.38 101 SER A CA 1
ATOM 782 C C . SER A 1 101 ? -2.632 -26.957 -9.181 1.00 39.38 101 SER A C 1
ATOM 784 O O . SER A 1 101 ? -3.649 -26.986 -9.870 1.00 39.38 101 SER A O 1
ATOM 786 N N . SER A 1 102 ? -1.529 -27.658 -9.448 1.00 37.16 102 SER A N 1
ATOM 787 C CA . SER A 1 102 ? -1.545 -28.937 -10.157 1.00 37.16 102 SER A CA 1
ATOM 788 C C . SER A 1 102 ? -2.252 -29.985 -9.310 1.00 37.16 102 SER A C 1
ATOM 790 O O . SER A 1 102 ? -2.108 -29.917 -8.065 1.00 37.16 102 SER A O 1
#

Sequence (102 aa):
RDLLFVDRPDGGVAVLAAATGETVAVIGSGADGFLRGVMRGLARERRQHGFDAEQPFRLLRQSDGRLTLVDLATERRIELISFGPTNAKVFARFLPSWRESS

Secondary structure (DSSP, 8-state):
-EEEEEE-TTS-EEEEETTT--EEEEEPTT--HHHHHHHHHHHHHHHHTT--S-SPEEEEE-TTS-EEEEETTT--EEEGGGG-HHHHHHHHTTSPP-----

Nearest PDB structures (foldseek):
  8brf-assembly1_BBB  TM=6.746E-01  e=2.682E+00  Yersinia enterocolitica
  8brf-assembly1_AAA  TM=6.767E-01  e=3.217E+00  Yersinia enterocolitica
  2p9p-assembly1_D  TM=3.907E-01  e=6.268E+00  Bos taurus
  1tyq-assembly1_D  TM=3.914E-01  e=7.988E+00  Bos taurus

pLDDT: mean 91.28, std 11.26, range [37.16, 97.81]

Mean predicted aligned error: 4.0 Å